Protein AF-A0AAN8IT85-F1 (afdb_monomer_lite)

pLDDT: mean 73.4, std 12.73, range [39.97, 88.44]

Structure (mmCIF, N/CA/C/O backbone):
data_AF-A0AAN8IT85-F1
#
_entry.id   AF-A0AAN8IT85-F1
#
loop_
_atom_site.group_PDB
_atom_site.id
_atom_site.type_symbol
_atom_site.label_atom_id
_atom_site.label_alt_id
_atom_site.label_comp_id
_atom_site.label_asym_id
_atom_site.label_entity_id
_atom_site.label_seq_id
_atom_site.pdbx_PDB_ins_code
_at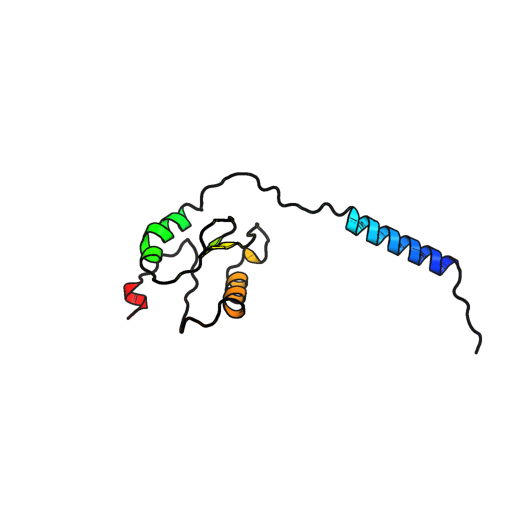om_site.Cartn_x
_atom_site.Cartn_y
_atom_site.Cartn_z
_atom_site.occupancy
_atom_site.B_iso_or_equiv
_atom_site.auth_seq_id
_atom_site.auth_comp_id
_atom_site.auth_asym_id
_atom_site.auth_atom_id
_atom_site.pdbx_PDB_model_num
ATOM 1 N N . TRP A 1 1 ? -30.778 -6.645 59.593 1.00 44.75 1 TRP A N 1
ATOM 2 C CA . TRP A 1 1 ? -30.157 -5.960 58.446 1.00 44.75 1 TRP A CA 1
ATOM 3 C C . TRP A 1 1 ? -29.671 -4.587 58.898 1.00 44.75 1 TRP A C 1
ATOM 5 O O . TRP A 1 1 ? -30.450 -3.645 58.932 1.00 44.75 1 TRP A O 1
ATOM 15 N N . ARG A 1 2 ? -28.426 -4.485 59.390 1.00 42.56 2 ARG A N 1
ATOM 16 C CA . ARG A 1 2 ? -27.849 -3.202 59.832 1.00 42.56 2 ARG A CA 1
ATOM 17 C C . ARG A 1 2 ? -27.244 -2.499 58.617 1.00 42.56 2 ARG A C 1
ATOM 19 O O . ARG A 1 2 ? -26.276 -2.987 58.050 1.00 42.56 2 ARG A O 1
ATOM 26 N N . SER A 1 3 ? -27.834 -1.369 58.239 1.00 52.84 3 SER A N 1
ATOM 27 C CA . SER A 1 3 ? -27.331 -0.464 57.206 1.00 52.84 3 SER A CA 1
ATOM 28 C C . SER A 1 3 ? -26.004 0.150 57.663 1.00 52.84 3 SER A C 1
ATOM 30 O O . SER A 1 3 ? -25.994 1.074 58.478 1.00 52.84 3 SER A O 1
ATOM 32 N N . GLN A 1 4 ? -24.879 -0.368 57.166 1.00 60.47 4 GLN A N 1
ATOM 33 C CA . GLN A 1 4 ? -23.575 0.279 57.309 1.00 60.47 4 GLN A CA 1
ATOM 34 C C . GLN A 1 4 ? -23.572 1.543 56.446 1.00 60.47 4 GLN A C 1
ATOM 36 O O . GLN A 1 4 ? -23.584 1.477 55.221 1.00 60.47 4 GLN A O 1
ATOM 41 N N . LYS A 1 5 ? -23.606 2.711 57.094 1.00 63.94 5 LYS A N 1
ATOM 42 C CA . LYS A 1 5 ? -23.382 3.988 56.414 1.00 63.94 5 LYS A CA 1
ATOM 43 C C . LYS A 1 5 ? -21.908 4.038 55.984 1.00 63.94 5 LYS A C 1
ATOM 45 O O . LYS A 1 5 ? -21.051 3.769 56.830 1.00 63.94 5 LYS A O 1
ATOM 50 N N . PRO A 1 6 ? -21.599 4.355 54.716 1.00 58.31 6 PRO A N 1
ATOM 51 C CA . PRO A 1 6 ? -20.219 4.462 54.266 1.00 58.31 6 PRO A CA 1
ATOM 52 C C . PRO A 1 6 ? -19.514 5.565 55.059 1.00 58.31 6 PRO A C 1
ATOM 54 O O . PRO A 1 6 ? -20.064 6.647 55.277 1.00 58.31 6 PRO A O 1
ATOM 57 N N . SER A 1 7 ? -18.311 5.263 55.543 1.00 65.88 7 SER A N 1
ATOM 58 C CA . SER A 1 7 ? -17.513 6.209 56.310 1.00 65.88 7 SER A CA 1
ATOM 59 C C . SER A 1 7 ? -17.137 7.409 55.426 1.00 65.88 7 SER A C 1
ATOM 61 O O . SER A 1 7 ? -16.788 7.230 54.255 1.00 65.88 7 SER A O 1
ATOM 63 N N . PRO A 1 8 ? -17.165 8.644 55.959 1.00 64.56 8 PRO A N 1
ATOM 64 C CA . PRO A 1 8 ? -16.852 9.855 55.190 1.00 64.56 8 PRO A CA 1
ATOM 65 C C . PRO A 1 8 ? -15.423 9.843 54.619 1.00 64.56 8 PRO A C 1
ATOM 67 O O . PRO A 1 8 ? -15.152 10.455 53.589 1.00 64.56 8 PRO A O 1
ATOM 70 N N . LEU A 1 9 ? -14.527 9.068 55.237 1.00 66.94 9 LEU A N 1
ATOM 71 C CA . LEU A 1 9 ? -13.167 8.819 54.760 1.00 66.94 9 LEU A CA 1
ATOM 72 C C . LEU A 1 9 ? -13.137 8.089 53.410 1.00 66.94 9 LEU A C 1
ATOM 74 O O . LEU A 1 9 ? -12.312 8.418 52.563 1.00 66.94 9 LEU A O 1
ATOM 78 N N . SER A 1 10 ? -14.061 7.153 53.167 1.00 68.06 10 SER A N 1
ATOM 79 C CA . SER A 1 10 ? -14.122 6.426 51.894 1.00 68.06 10 SER A CA 1
ATOM 80 C C . SER A 1 10 ? -14.516 7.339 50.730 1.00 68.06 10 SER A C 1
ATOM 82 O O . SER A 1 10 ? -14.012 7.164 49.623 1.00 68.06 10 SER A O 1
ATOM 84 N N . GLY A 1 11 ? -15.383 8.328 50.973 1.00 71.62 11 GLY A N 1
ATOM 85 C CA . GLY A 1 11 ? -15.764 9.322 49.966 1.00 71.62 11 GLY A CA 1
ATOM 86 C C . GLY A 1 11 ? -14.624 10.287 49.634 1.00 71.62 11 GLY A C 1
ATOM 87 O O . GLY A 1 11 ? -14.396 10.596 48.465 1.00 71.62 11 GLY A O 1
ATOM 88 N N . ALA A 1 12 ? -13.858 10.706 50.646 1.00 76.44 12 ALA A N 1
ATOM 89 C CA . ALA A 1 12 ? -12.713 11.597 50.466 1.00 76.44 12 ALA A CA 1
ATOM 90 C C . ALA A 1 12 ? -11.587 10.950 49.638 1.00 76.44 12 ALA A C 1
ATOM 92 O O . ALA A 1 12 ? -11.032 11.591 48.744 1.00 76.44 12 ALA A O 1
ATOM 93 N N . VAL A 1 13 ? -11.289 9.668 49.881 1.00 80.56 13 VAL A N 1
ATOM 94 C CA . VAL A 1 13 ? -10.288 8.920 49.099 1.00 80.56 13 VAL A CA 1
ATOM 95 C C . VAL A 1 13 ? -10.722 8.797 47.639 1.00 80.56 13 VAL A C 1
ATOM 97 O O . VAL A 1 13 ? -9.923 9.036 46.736 1.00 80.56 13 VAL A O 1
ATOM 100 N N . LEU A 1 14 ? -11.998 8.493 47.393 1.00 79.19 14 LEU A N 1
ATOM 101 C CA . LEU A 1 14 ? -12.526 8.342 46.038 1.00 79.19 14 LEU A CA 1
ATOM 102 C C . LEU A 1 14 ? -12.493 9.672 45.268 1.00 79.19 14 LEU A C 1
ATOM 104 O O . LEU A 1 14 ? -12.100 9.698 44.103 1.00 79.19 14 LEU A O 1
ATOM 108 N N . GLY A 1 15 ? -12.799 10.787 45.942 1.00 81.50 15 GLY A N 1
ATOM 109 C CA . GLY A 1 15 ? -12.661 12.133 45.382 1.00 81.50 15 GLY A CA 1
ATOM 110 C C . GLY A 1 15 ? -11.215 12.492 45.023 1.00 81.50 15 GLY A C 1
ATOM 111 O O . GLY A 1 15 ? -10.963 13.002 43.932 1.00 81.50 15 GLY A O 1
ATOM 112 N N . LEU A 1 16 ? -10.250 12.169 45.890 1.00 83.50 16 LEU A N 1
ATOM 113 C CA . LEU A 1 16 ? -8.825 12.405 45.620 1.00 83.50 16 LEU A CA 1
ATOM 114 C C . LEU A 1 16 ? -8.316 11.590 44.427 1.00 83.50 16 LEU A C 1
ATOM 116 O O . LEU A 1 16 ? -7.602 12.131 43.582 1.00 83.50 16 LEU A O 1
ATOM 120 N N . VAL A 1 17 ? -8.717 10.320 44.314 1.00 84.25 17 VAL A N 1
ATOM 121 C CA . VAL A 1 17 ? -8.366 9.470 43.164 1.00 84.25 17 VAL A CA 1
ATOM 122 C C . VAL A 1 17 ? -8.965 10.028 41.870 1.00 84.25 17 VAL A C 1
ATOM 124 O O . VAL A 1 17 ? -8.288 10.068 40.839 1.00 84.25 17 VAL A O 1
ATOM 127 N N . LEU A 1 18 ? -10.204 10.522 41.912 1.00 84.62 18 LEU A N 1
ATOM 128 C CA . LEU A 1 18 ? -10.867 11.102 40.743 1.00 84.62 18 LEU A CA 1
ATOM 129 C C . LEU A 1 18 ? -10.174 12.393 40.276 1.00 84.62 18 LEU A C 1
ATOM 131 O O . LEU A 1 18 ? -9.916 12.574 39.088 1.00 84.62 18 LEU A O 1
ATOM 135 N N . ILE A 1 19 ? -9.794 13.265 41.212 1.00 86.44 19 ILE A N 1
ATOM 136 C CA . ILE A 1 19 ? -9.043 14.491 40.905 1.00 86.44 19 ILE A CA 1
ATOM 137 C C . ILE A 1 19 ? -7.656 14.145 40.356 1.00 86.44 19 ILE A C 1
ATOM 139 O O . ILE A 1 19 ? -7.201 14.765 39.393 1.00 86.44 19 ILE A O 1
ATOM 143 N N . HIS A 1 20 ? -6.982 13.148 40.931 1.00 81.81 20 HIS A N 1
ATOM 144 C CA . HIS A 1 20 ? -5.651 12.750 40.484 1.00 81.81 20 HIS A CA 1
ATOM 145 C C . HIS A 1 20 ? -5.676 12.135 39.077 1.00 81.81 20 HIS A C 1
ATOM 147 O O . HIS A 1 20 ? -4.798 12.431 38.264 1.00 81.81 20 HIS A O 1
ATOM 153 N N . THR A 1 21 ? -6.681 11.318 38.760 1.00 80.12 21 THR A N 1
ATOM 154 C CA . THR A 1 21 ? -6.854 10.742 37.416 1.00 80.12 21 THR A CA 1
ATOM 155 C C . THR A 1 21 ? -7.196 11.818 36.388 1.00 80.12 21 THR A C 1
ATOM 157 O O . THR A 1 21 ? -6.533 11.891 35.355 1.00 80.12 21 THR A O 1
ATOM 160 N N . LEU A 1 22 ? -8.120 12.734 36.698 1.00 80.62 22 LEU A N 1
ATOM 161 C CA . LEU A 1 22 ? -8.429 13.894 35.849 1.00 80.62 22 LEU A CA 1
ATOM 162 C C . LEU A 1 22 ? -7.204 14.778 35.606 1.00 80.62 22 LEU A C 1
ATOM 164 O O . LEU A 1 22 ? -6.919 15.141 34.465 1.00 80.62 22 LEU A O 1
ATOM 168 N N . ARG A 1 23 ? -6.437 15.086 36.659 1.00 78.19 23 ARG A N 1
ATOM 169 C CA . ARG A 1 23 ? -5.204 15.869 36.536 1.00 78.19 23 ARG A CA 1
ATOM 170 C C . ARG A 1 23 ? -4.160 15.138 35.700 1.00 78.19 23 ARG A C 1
ATOM 172 O O . ARG A 1 23 ? -3.482 15.792 34.918 1.00 78.19 23 ARG A O 1
ATOM 179 N N . SER A 1 24 ? -4.048 13.816 35.819 1.00 72.75 24 SER A N 1
ATOM 180 C CA . SER A 1 24 ? -3.126 13.019 35.003 1.00 72.75 24 SER A CA 1
ATOM 181 C C . SER A 1 24 ? -3.539 12.974 33.533 1.00 72.75 24 SER A C 1
ATOM 183 O O . SER A 1 24 ? -2.664 12.946 32.677 1.00 72.75 24 SER A O 1
ATOM 185 N N . ILE A 1 25 ? -4.839 13.006 33.229 1.00 69.94 25 ILE A N 1
ATOM 186 C CA . ILE A 1 25 ? -5.348 13.080 31.852 1.00 69.94 25 ILE A CA 1
ATOM 18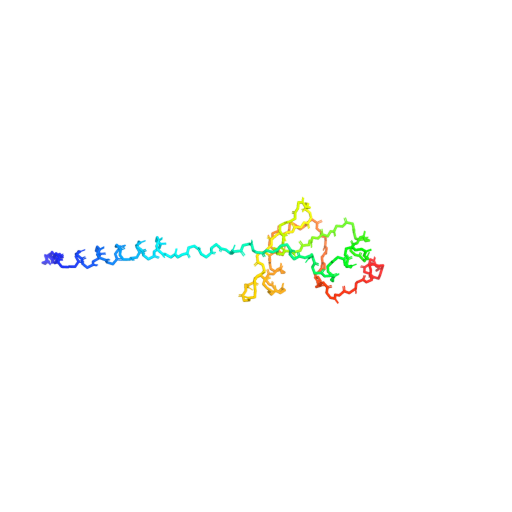7 C C . ILE A 1 25 ? -5.114 14.480 31.269 1.00 69.94 25 ILE A C 1
ATOM 189 O O . ILE A 1 25 ? -4.649 14.593 30.141 1.00 69.94 25 ILE A O 1
ATOM 193 N N . LEU A 1 26 ? -5.377 15.545 32.039 1.00 70.19 26 LEU A N 1
ATOM 194 C CA . LEU A 1 26 ? -5.137 16.926 31.594 1.00 70.19 26 LEU A CA 1
ATOM 195 C C . LEU A 1 26 ? -3.648 17.278 31.481 1.00 70.19 26 LEU A C 1
ATOM 197 O O . LEU A 1 26 ? -3.272 18.086 30.640 1.00 70.19 26 LEU A O 1
ATOM 201 N N . SER A 1 27 ? -2.818 16.718 32.362 1.00 65.06 27 SER A N 1
ATOM 202 C CA . SER A 1 27 ? -1.377 16.998 32.422 1.00 65.06 27 SER A CA 1
ATOM 203 C C . SER A 1 27 ? -0.556 15.993 31.626 1.00 65.06 27 SER A C 1
ATOM 205 O O . SER A 1 27 ? 0.661 16.152 31.548 1.00 65.06 27 SER A O 1
ATOM 207 N N . ALA A 1 28 ? -1.187 14.961 31.051 1.00 55.72 28 ALA A N 1
ATOM 208 C CA . ALA A 1 28 ? -0.534 14.138 30.054 1.00 55.72 28 ALA A CA 1
ATOM 209 C C . ALA A 1 28 ? -0.152 15.082 28.910 1.00 55.72 28 ALA A C 1
ATOM 211 O O . ALA A 1 28 ? -1.047 15.661 28.285 1.00 55.72 28 ALA A O 1
ATOM 212 N N . PRO A 1 29 ? 1.149 15.302 28.650 1.00 52.81 29 PRO A N 1
ATOM 213 C CA . PRO A 1 29 ? 1.538 16.074 27.495 1.00 52.81 29 PRO A CA 1
ATOM 214 C C . PRO A 1 29 ? 0.945 15.330 26.311 1.00 52.81 29 PRO A C 1
ATOM 216 O O . PRO A 1 29 ? 1.274 14.165 26.072 1.00 52.81 29 PRO A O 1
ATOM 219 N N . VAL A 1 30 ? 0.026 15.983 25.600 1.00 55.81 30 VAL A N 1
ATOM 220 C CA . VAL A 1 30 ? -0.332 15.550 24.261 1.00 55.81 30 VAL A CA 1
ATOM 221 C C . VAL A 1 30 ? 1.007 15.501 23.550 1.00 55.81 30 VAL A C 1
ATOM 223 O O . VAL A 1 30 ? 1.617 16.542 23.299 1.00 55.81 30 VAL A O 1
ATOM 226 N N . LEU A 1 31 ? 1.516 14.288 23.332 1.00 50.16 31 LEU A N 1
ATOM 227 C CA . LEU A 1 31 ? 2.651 14.012 22.473 1.00 50.16 31 LEU A CA 1
ATOM 228 C C . LEU A 1 31 ? 2.181 14.382 21.068 1.00 50.16 31 LEU A C 1
ATOM 230 O O . LEU A 1 31 ? 1.867 13.523 20.254 1.00 50.16 31 LEU A O 1
ATOM 234 N N . LEU A 1 32 ? 2.040 15.684 20.823 1.00 50.88 32 LEU A N 1
ATOM 235 C CA . LEU A 1 32 ? 1.920 16.271 19.512 1.00 50.88 32 LEU A CA 1
ATOM 236 C C . LEU A 1 32 ? 3.207 15.837 18.823 1.00 50.88 32 LEU A C 1
ATOM 238 O O . LEU A 1 32 ? 4.285 16.275 19.243 1.00 50.88 32 LEU A O 1
ATOM 242 N N . PRO A 1 33 ? 3.144 14.928 17.835 1.00 45.62 33 PRO A N 1
ATOM 243 C CA . PRO A 1 33 ? 4.332 14.578 17.094 1.00 45.62 33 PRO A CA 1
ATOM 244 C C . PRO A 1 33 ? 4.836 15.880 16.486 1.00 45.62 33 PRO A C 1
ATOM 246 O O . PRO A 1 33 ? 4.151 16.532 15.700 1.00 45.62 33 PRO A O 1
ATOM 249 N N . ARG A 1 34 ? 6.017 16.299 16.936 1.00 39.97 34 ARG A N 1
ATOM 250 C CA . ARG A 1 34 ? 6.733 17.459 16.430 1.00 39.97 34 ARG A CA 1
ATOM 251 C C . ARG A 1 34 ? 6.948 17.214 14.939 1.00 39.97 34 ARG A C 1
ATOM 253 O O . ARG A 1 34 ? 7.842 16.455 14.572 1.00 39.97 34 ARG A O 1
ATOM 260 N N . ILE A 1 35 ? 6.113 17.817 14.090 1.00 45.19 35 ILE A N 1
ATOM 261 C CA . ILE A 1 35 ? 6.263 17.788 12.631 1.00 45.19 35 ILE A CA 1
ATOM 262 C C . ILE A 1 35 ? 7.490 18.644 12.321 1.00 45.19 35 ILE A C 1
ATOM 264 O O . ILE A 1 35 ? 7.407 19.842 12.071 1.00 45.19 35 ILE A O 1
ATOM 268 N N . SER A 1 36 ? 8.655 18.021 12.447 1.00 40.06 36 SER A N 1
ATOM 269 C CA . SER A 1 36 ? 9.933 18.589 12.057 1.00 40.06 36 SER A CA 1
ATOM 270 C C . SER A 1 36 ? 10.287 18.008 10.704 1.00 40.06 36 SER A C 1
ATOM 272 O O . SER A 1 36 ? 10.283 16.792 10.535 1.00 40.06 36 SER A O 1
ATOM 274 N N . SER A 1 37 ? 10.692 18.900 9.809 1.00 41.50 37 SER A N 1
ATOM 275 C CA . SER A 1 37 ? 11.462 18.613 8.607 1.00 41.50 37 SER A CA 1
ATOM 276 C C . SER A 1 37 ? 10.702 17.966 7.453 1.00 41.50 37 SER A C 1
ATOM 278 O O . SER A 1 37 ? 10.342 16.790 7.444 1.00 41.50 37 SER A O 1
ATOM 280 N N . SER A 1 38 ? 10.546 18.775 6.411 1.00 45.62 38 SER A N 1
ATOM 281 C CA . SER A 1 38 ? 10.432 18.378 5.017 1.00 45.62 38 SER A CA 1
ATOM 282 C C . SER A 1 38 ? 11.565 17.424 4.615 1.00 45.62 38 SER A C 1
ATOM 284 O O . SER A 1 38 ? 12.522 17.828 3.962 1.00 45.62 38 SER A O 1
ATOM 286 N N . ASN A 1 39 ? 11.458 16.149 4.975 1.00 48.31 39 ASN A N 1
ATOM 287 C CA . ASN A 1 39 ? 12.279 15.120 4.358 1.00 48.31 39 ASN A CA 1
ATOM 288 C C . ASN A 1 39 ? 11.646 14.747 3.005 1.00 48.31 39 ASN A C 1
ATOM 290 O O . ASN A 1 39 ? 10.412 14.664 2.904 1.00 48.31 39 ASN A O 1
ATOM 294 N N . PRO A 1 40 ? 12.450 14.582 1.940 1.00 52.25 40 PRO A N 1
ATOM 295 C CA . PRO A 1 40 ? 11.943 14.114 0.657 1.00 52.25 40 PRO A CA 1
ATOM 296 C C . PRO A 1 40 ? 11.239 12.759 0.833 1.00 52.25 40 PRO A C 1
ATOM 298 O O . PRO A 1 40 ? 11.525 12.021 1.777 1.00 52.25 40 PRO A O 1
ATOM 301 N N . LEU A 1 41 ? 10.295 12.446 -0.069 1.00 57.66 41 LEU A N 1
ATOM 302 C CA . LEU A 1 41 ? 9.806 11.070 -0.225 1.00 57.66 41 LEU A CA 1
ATOM 303 C C . LEU A 1 41 ? 11.028 10.145 -0.236 1.00 57.66 41 LEU A C 1
ATOM 305 O O . LEU A 1 41 ? 12.038 10.513 -0.844 1.00 57.66 41 LEU A O 1
ATOM 309 N N . SER A 1 42 ? 10.949 8.991 0.433 1.00 64.12 42 SER A N 1
ATOM 310 C CA . SER A 1 42 ? 12.033 8.011 0.366 1.00 64.12 42 SER A CA 1
ATOM 311 C C . SER A 1 42 ? 12.430 7.837 -1.106 1.00 64.12 42 SER A C 1
ATOM 313 O O . SER A 1 42 ? 11.541 7.672 -1.946 1.00 64.12 42 SER A O 1
ATOM 315 N N . PRO A 1 43 ? 13.719 7.939 -1.469 1.00 65.06 43 PR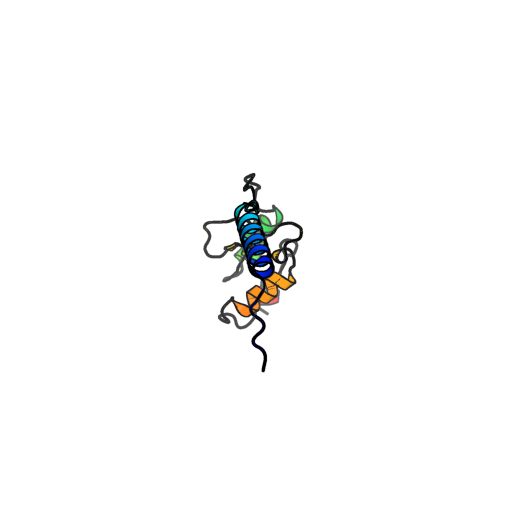O A N 1
ATOM 316 C CA . PRO A 1 43 ? 14.137 7.917 -2.873 1.00 65.06 43 PRO A CA 1
ATOM 317 C C . PRO A 1 43 ? 13.626 6.669 -3.615 1.00 65.06 43 PRO A C 1
ATOM 319 O O . PRO A 1 43 ? 13.376 6.714 -4.818 1.00 65.06 43 PRO A O 1
ATOM 322 N N . THR A 1 44 ? 13.393 5.585 -2.874 1.00 74.44 44 THR A N 1
ATOM 323 C CA . THR A 1 44 ? 12.797 4.321 -3.316 1.00 74.44 44 THR A CA 1
ATOM 324 C C . THR A 1 44 ? 11.343 4.454 -3.778 1.00 74.44 44 THR A C 1
ATOM 326 O O . THR A 1 44 ? 10.995 3.963 -4.854 1.00 74.44 44 THR A O 1
ATOM 329 N N . THR A 1 45 ? 10.489 5.170 -3.039 1.00 75.69 45 THR A N 1
ATOM 330 C CA . THR A 1 45 ? 9.070 5.328 -3.404 1.00 75.69 45 THR A CA 1
ATOM 331 C C . THR A 1 45 ? 8.909 6.182 -4.656 1.00 75.69 45 THR A C 1
ATOM 333 O O . THR A 1 45 ? 8.142 5.828 -5.550 1.00 75.69 45 THR A O 1
ATOM 336 N N . ALA A 1 46 ? 9.698 7.253 -4.778 1.00 78.56 46 ALA A N 1
ATOM 337 C CA . ALA A 1 46 ? 9.710 8.100 -5.970 1.00 78.56 46 ALA A CA 1
ATOM 338 C C . ALA A 1 46 ? 10.184 7.344 -7.228 1.00 78.56 46 ALA A C 1
ATOM 340 O O . ALA A 1 46 ? 9.757 7.652 -8.342 1.00 78.56 46 ALA A O 1
ATOM 341 N N . LEU A 1 47 ? 11.065 6.351 -7.069 1.00 82.38 47 LEU A N 1
ATOM 342 C CA . LEU A 1 47 ? 11.519 5.501 -8.169 1.00 82.38 47 LEU A CA 1
ATOM 343 C C . LEU A 1 47 ? 10.437 4.500 -8.593 1.00 82.38 47 LEU A C 1
ATOM 345 O O . LEU A 1 47 ? 10.225 4.308 -9.792 1.00 82.38 47 LEU A O 1
ATOM 349 N N . CYS A 1 48 ? 9.703 3.921 -7.639 1.00 85.00 48 CYS A N 1
ATOM 350 C CA . CYS A 1 48 ? 8.552 3.061 -7.933 1.00 85.00 48 CYS A CA 1
ATOM 351 C C . CYS A 1 48 ? 7.471 3.823 -8.716 1.00 85.00 48 CYS A C 1
ATOM 353 O O . CYS A 1 48 ? 7.039 3.352 -9.769 1.00 85.00 48 CYS A O 1
ATOM 355 N N . GLU A 1 49 ? 7.116 5.035 -8.268 1.00 82.75 49 GLU A N 1
ATOM 356 C CA . GLU A 1 49 ? 6.167 5.929 -8.955 1.00 82.75 49 GLU A CA 1
ATOM 357 C C . GLU A 1 49 ? 6.585 6.237 -10.400 1.00 82.75 49 GLU A C 1
ATOM 359 O O . GLU A 1 49 ? 5.743 6.273 -11.294 1.00 82.75 49 GLU A O 1
ATOM 364 N N . LYS A 1 50 ? 7.885 6.420 -10.662 1.00 84.19 50 LYS A N 1
ATOM 365 C CA . LYS A 1 50 ? 8.399 6.695 -12.015 1.00 84.19 50 LYS A CA 1
ATOM 366 C C . LYS A 1 50 ? 8.459 5.468 -12.926 1.00 84.19 50 LYS A C 1
ATOM 368 O O . LYS A 1 50 ? 8.567 5.644 -14.139 1.00 84.19 50 LYS A O 1
ATOM 373 N N . THR A 1 51 ? 8.437 4.259 -12.370 1.00 86.88 51 THR A N 1
ATOM 374 C CA . THR A 1 51 ? 8.698 3.019 -13.112 1.00 86.88 51 THR A CA 1
ATOM 375 C C . THR A 1 51 ? 7.435 2.175 -13.262 1.00 86.88 51 THR A C 1
ATOM 377 O O . THR A 1 51 ? 6.567 2.501 -14.072 1.00 86.88 51 THR A O 1
ATOM 380 N N . TRP A 1 52 ? 7.340 1.074 -12.522 1.00 86.38 52 TRP A N 1
ATOM 381 C CA . TRP A 1 52 ? 6.301 0.064 -12.680 1.00 86.38 52 TRP A CA 1
ATOM 382 C C . TRP A 1 52 ? 4.947 0.539 -12.139 1.00 86.38 52 TRP A C 1
ATOM 384 O O . TRP A 1 52 ? 3.917 0.230 -12.731 1.00 86.38 52 TRP A O 1
ATOM 394 N N . LEU A 1 53 ? 4.929 1.373 -11.092 1.00 85.06 53 LEU A N 1
ATOM 395 C CA . LEU A 1 53 ? 3.684 1.843 -10.474 1.00 85.06 53 LEU A CA 1
ATOM 396 C C . LEU A 1 53 ? 2.864 2.732 -11.425 1.00 85.06 53 LEU A C 1
ATOM 398 O O . LEU A 1 53 ? 1.639 2.670 -11.417 1.00 85.06 53 LEU A O 1
ATOM 402 N N . ARG A 1 54 ? 3.527 3.506 -12.301 1.00 85.62 54 ARG A N 1
ATOM 403 C CA . ARG A 1 54 ? 2.862 4.317 -13.340 1.00 85.62 54 ARG A CA 1
ATOM 404 C C . ARG A 1 54 ? 2.144 3.471 -14.391 1.00 85.62 54 ARG A C 1
ATOM 406 O O . ARG A 1 54 ? 1.231 3.970 -15.042 1.00 85.62 54 ARG A O 1
ATOM 413 N N . ARG A 1 55 ? 2.572 2.221 -14.590 1.00 85.25 55 ARG A N 1
ATOM 414 C CA . ARG A 1 55 ? 1.947 1.300 -15.550 1.00 85.25 55 ARG A CA 1
ATOM 415 C C . ARG A 1 55 ? 0.650 0.695 -15.008 1.00 85.25 55 ARG A C 1
ATOM 417 O O . ARG A 1 55 ? -0.141 0.185 -15.790 1.00 85.25 55 ARG A O 1
ATOM 424 N N . LEU A 1 56 ? 0.418 0.767 -13.696 1.00 82.88 56 LEU A N 1
ATOM 425 C CA . LEU A 1 56 ? -0.800 0.269 -13.066 1.00 82.88 56 LEU A CA 1
ATOM 426 C C . LEU A 1 56 ? -1.929 1.296 -13.167 1.00 82.88 56 LEU A C 1
ATOM 428 O O . LEU A 1 56 ? -1.744 2.479 -12.883 1.00 82.88 56 LEU A O 1
ATOM 432 N N . HIS A 1 57 ? -3.122 0.819 -13.523 1.00 78.06 57 HIS A N 1
ATOM 433 C CA . HIS A 1 57 ? -4.309 1.663 -13.670 1.00 78.06 57 HIS A CA 1
ATOM 434 C C . HIS A 1 57 ? -4.819 2.203 -12.324 1.00 78.06 57 HIS A C 1
ATOM 436 O O . HIS A 1 57 ? -5.275 3.340 -12.229 1.00 78.06 57 HIS A O 1
ATOM 442 N N . SER A 1 58 ? -4.697 1.402 -11.266 1.00 81.38 58 SER A N 1
ATOM 443 C CA . SER A 1 58 ? -5.131 1.741 -9.914 1.00 81.38 58 SER A CA 1
ATOM 444 C C . SER A 1 58 ? -4.090 1.286 -8.902 1.00 81.38 58 SER A C 1
ATOM 446 O O . SER A 1 58 ? -3.690 0.123 -8.896 1.00 81.38 58 SER A O 1
ATOM 448 N N . HIS A 1 59 ? -3.664 2.192 -8.029 1.00 84.81 59 HIS A N 1
ATOM 449 C CA . HIS A 1 59 ? -2.757 1.886 -6.931 1.00 84.81 59 HIS A CA 1
ATOM 450 C C . HIS A 1 59 ? -3.059 2.785 -5.736 1.00 84.81 59 HIS A C 1
ATOM 452 O O . HIS A 1 59 ? -3.617 3.874 -5.879 1.00 84.81 59 HIS A O 1
ATOM 458 N N . ILE A 1 60 ? -2.671 2.317 -4.554 1.00 84.81 60 ILE A N 1
ATOM 459 C CA . ILE A 1 60 ? -2.871 3.026 -3.295 1.00 84.81 60 ILE A CA 1
ATOM 460 C C . ILE A 1 60 ? -1.546 3.040 -2.559 1.00 84.81 60 ILE A C 1
ATOM 462 O O . ILE A 1 60 ? -0.950 1.991 -2.316 1.00 84.81 60 ILE A O 1
ATOM 466 N N . LEU A 1 61 ? -1.076 4.237 -2.217 1.00 85.50 61 LEU A N 1
ATOM 467 C CA . LEU A 1 61 ? 0.230 4.412 -1.601 1.00 85.50 61 LEU A CA 1
ATOM 468 C C . LEU A 1 61 ? 0.077 4.722 -0.114 1.00 85.50 61 LEU A C 1
ATOM 470 O O . LEU A 1 61 ? -0.473 5.752 0.270 1.00 85.50 61 LEU A O 1
ATOM 474 N N . PHE A 1 62 ? 0.602 3.841 0.733 1.00 83.44 62 PHE A N 1
ATOM 475 C CA . PHE A 1 62 ? 0.656 4.063 2.175 1.00 83.44 62 PHE A CA 1
ATOM 476 C C . PHE A 1 62 ? 1.877 4.904 2.535 1.00 83.44 62 PHE A C 1
ATOM 478 O O . PHE A 1 62 ? 3.013 4.441 2.420 1.00 83.44 62 PHE A O 1
ATOM 485 N N . THR A 1 63 ? 1.653 6.128 3.005 1.00 79.81 63 THR A N 1
ATOM 486 C CA . THR A 1 63 ? 2.733 7.067 3.326 1.00 79.81 63 THR A CA 1
ATOM 487 C C . THR A 1 63 ? 2.543 7.718 4.689 1.00 79.81 63 THR A C 1
ATOM 489 O O . THR A 1 63 ? 1.432 8.018 5.110 1.00 79.81 63 THR A O 1
ATOM 492 N N . SER A 1 64 ? 3.657 7.980 5.371 1.00 74.75 64 SER A N 1
ATOM 493 C CA . SER A 1 64 ? 3.695 8.776 6.608 1.00 74.75 64 SER A CA 1
ATOM 494 C C . SER A 1 64 ? 3.663 10.277 6.353 1.00 74.75 64 SER A C 1
ATOM 496 O O . SER A 1 64 ? 3.701 11.075 7.284 1.00 74.75 64 SER A O 1
ATOM 498 N N . ARG A 1 65 ? 3.627 10.691 5.083 1.00 71.50 65 ARG A N 1
ATOM 499 C CA . ARG A 1 65 ? 3.613 12.095 4.690 1.00 71.50 65 ARG A CA 1
ATOM 500 C C . ARG A 1 65 ? 2.248 12.469 4.152 1.00 71.50 65 ARG A C 1
ATOM 502 O O . ARG A 1 65 ? 1.749 11.848 3.219 1.00 71.50 65 ARG A O 1
ATOM 509 N N . LYS A 1 66 ? 1.664 13.526 4.711 1.00 67.31 66 LYS A N 1
ATOM 510 C CA . LYS A 1 66 ? 0.419 14.084 4.196 1.00 67.31 66 LYS A CA 1
ATOM 511 C C . LYS A 1 66 ? 0.724 14.712 2.837 1.00 67.31 66 LYS A C 1
ATOM 513 O O . LYS A 1 66 ? 1.454 15.698 2.769 1.00 67.31 66 LYS A O 1
ATOM 518 N N . ASN A 1 67 ? 0.224 14.096 1.773 1.00 65.12 67 ASN A N 1
ATOM 519 C CA . ASN A 1 67 ? 0.292 14.622 0.416 1.00 65.12 67 ASN A CA 1
ATOM 520 C C . ASN A 1 67 ? -1.130 14.953 -0.055 1.00 65.12 67 ASN A C 1
ATOM 522 O O . ASN A 1 67 ? -2.079 14.307 0.381 1.00 65.12 67 ASN A O 1
ATOM 526 N N . GLY A 1 68 ? -1.277 15.955 -0.921 1.00 62.69 68 GLY A N 1
ATOM 527 C CA . GLY A 1 68 ? -2.572 16.349 -1.489 1.00 62.69 68 GLY A CA 1
ATOM 528 C C . GLY A 1 68 ? -3.111 15.381 -2.549 1.00 62.69 68 GLY A C 1
ATOM 529 O O . GLY A 1 68 ? -4.209 15.587 -3.052 1.00 62.69 68 GLY A O 1
ATOM 530 N N . ASN A 1 69 ? -2.355 14.336 -2.896 1.00 68.69 69 ASN A N 1
ATOM 531 C CA . ASN A 1 69 ? -2.766 13.336 -3.876 1.00 68.69 69 ASN A CA 1
ATOM 532 C C . ASN A 1 69 ? -3.848 12.415 -3.299 1.00 68.69 69 ASN A C 1
ATOM 534 O O . ASN A 1 69 ? -3.658 11.807 -2.246 1.00 68.69 69 ASN A O 1
ATOM 538 N N . SER A 1 70 ? -4.944 12.248 -4.039 1.00 63.97 70 SER A N 1
ATOM 539 C CA . SER A 1 70 ? -6.101 11.422 -3.658 1.00 63.97 70 SER A CA 1
ATOM 540 C C . SER A 1 70 ? -5.778 9.940 -3.449 1.00 63.97 70 SER A C 1
ATOM 542 O O . SER A 1 70 ? -6.473 9.262 -2.702 1.00 63.97 70 SER A O 1
ATOM 544 N N . ASN A 1 71 ? -4.717 9.434 -4.081 1.00 73.06 71 ASN A N 1
ATOM 545 C CA . ASN A 1 71 ? -4.378 8.006 -4.081 1.00 73.06 71 ASN A CA 1
ATOM 546 C C . ASN A 1 71 ? -3.432 7.618 -2.930 1.00 73.06 71 ASN A C 1
ATOM 548 O O . ASN A 1 71 ? -2.897 6.509 -2.895 1.00 73.06 71 ASN A O 1
ATOM 552 N N . HIS A 1 72 ? -3.154 8.553 -2.017 1.00 78.62 72 HIS A N 1
ATOM 553 C CA . HIS A 1 72 ? -2.212 8.363 -0.923 1.00 78.62 72 HIS A CA 1
ATOM 554 C C . HIS A 1 72 ? -2.987 8.234 0.388 1.00 78.62 72 HIS A C 1
ATOM 556 O O . HIS A 1 72 ? -3.680 9.160 0.808 1.00 78.62 72 HIS A O 1
ATOM 562 N N . ILE A 1 73 ? -2.831 7.100 1.068 1.00 79.56 73 ILE A N 1
ATOM 563 C CA . ILE A 1 73 ? -3.365 6.912 2.414 1.00 79.56 73 ILE A CA 1
ATOM 564 C C . ILE A 1 73 ? -2.291 7.332 3.406 1.00 79.56 73 ILE A C 1
ATOM 566 O O . ILE A 1 73 ? -1.203 6.752 3.477 1.00 79.56 73 ILE A O 1
ATOM 570 N N . PHE A 1 74 ? -2.619 8.362 4.179 1.00 78.06 74 PHE A N 1
ATOM 571 C CA . PHE A 1 74 ? -1.765 8.853 5.242 1.00 78.06 74 PHE A CA 1
ATOM 572 C C . PHE A 1 74 ? -1.870 7.950 6.473 1.00 78.06 74 PHE A C 1
ATOM 574 O O . PHE A 1 74 ? -2.934 7.853 7.084 1.00 78.06 74 PHE A O 1
ATOM 581 N N . LEU A 1 75 ? -0.758 7.330 6.859 1.00 77.12 75 LEU A N 1
ATOM 582 C CA . LEU A 1 75 ? -0.650 6.532 8.078 1.00 77.12 75 LEU A CA 1
ATOM 583 C C . LEU A 1 75 ? 0.548 7.021 8.892 1.00 77.12 75 LEU A C 1
ATOM 585 O O . LEU A 1 75 ? 1.655 7.008 8.357 1.00 77.12 75 LEU A O 1
ATOM 589 N N . PRO A 1 76 ? 0.385 7.398 10.173 1.00 67.44 76 PRO A N 1
ATOM 590 C CA . PRO A 1 76 ? 1.502 7.816 11.015 1.00 67.44 76 PRO A CA 1
ATOM 591 C C . PRO A 1 76 ? 2.456 6.633 11.263 1.00 67.44 76 PRO A C 1
ATOM 593 O O . PRO A 1 76 ? 2.274 5.807 12.164 1.00 67.44 76 PRO A O 1
ATOM 596 N N . HIS A 1 77 ? 3.482 6.545 10.420 1.00 69.69 77 HIS A N 1
ATOM 597 C CA . HIS A 1 77 ? 4.551 5.553 10.477 1.00 69.69 77 HIS A CA 1
ATOM 598 C C . HIS A 1 77 ? 5.694 6.179 11.274 1.00 69.69 77 HIS A C 1
ATOM 600 O O . HIS A 1 77 ? 6.452 7.001 10.757 1.00 69.69 77 HIS A O 1
ATOM 606 N N . SER A 1 78 ? 5.752 5.864 12.565 1.00 67.56 78 SER A N 1
ATOM 607 C CA . SER A 1 78 ? 6.895 6.143 13.434 1.00 67.56 78 SER A CA 1
ATOM 608 C C . SER A 1 78 ? 7.589 4.825 13.806 1.00 67.56 78 SER A C 1
ATOM 610 O O . SER A 1 78 ? 6.930 3.780 13.833 1.00 67.56 78 SER A O 1
ATOM 612 N N . PRO A 1 79 ? 8.904 4.827 14.091 1.00 61.97 79 PRO A N 1
ATOM 613 C CA . PRO A 1 79 ? 9.594 3.644 14.603 1.00 61.97 79 PRO A CA 1
ATOM 614 C C . PRO A 1 79 ? 8.902 3.150 15.883 1.00 61.97 79 PRO A C 1
ATOM 616 O O . PRO A 1 79 ? 8.722 3.924 16.820 1.00 61.97 79 PRO A O 1
ATOM 619 N N . GLY A 1 80 ? 8.459 1.889 15.899 1.00 66.44 80 GLY A N 1
ATOM 620 C CA . GLY A 1 80 ? 7.663 1.311 16.994 1.00 66.44 80 GLY A CA 1
ATOM 621 C C . GLY A 1 80 ? 6.140 1.468 16.857 1.00 66.44 80 GLY A C 1
ATOM 622 O O . GLY A 1 80 ? 5.396 0.907 17.657 1.00 66.44 80 GLY A O 1
ATOM 623 N N . SER A 1 81 ? 5.648 2.174 15.834 1.00 74.38 81 SER A N 1
ATOM 624 C CA . SER A 1 81 ? 4.216 2.230 15.508 1.00 74.38 81 SER A CA 1
ATOM 625 C C . SER A 1 81 ? 3.729 0.885 14.975 1.00 74.38 81 SER A C 1
ATOM 627 O O . SER A 1 81 ? 4.426 0.239 14.194 1.00 74.38 81 SER A O 1
ATOM 629 N N . LEU A 1 82 ? 2.493 0.492 15.292 1.00 74.00 82 LEU A N 1
ATOM 630 C CA . LEU A 1 82 ? 1.851 -0.676 14.672 1.00 74.00 82 LEU A CA 1
ATOM 631 C C . LEU A 1 82 ? 1.763 -0.532 13.150 1.00 74.00 82 LEU A C 1
ATOM 633 O O . LEU A 1 82 ? 1.881 -1.520 12.428 1.00 74.00 82 LEU A O 1
ATOM 637 N N . TRP A 1 83 ? 1.644 0.703 12.659 1.00 78.25 83 TRP A N 1
ATOM 638 C CA . TRP A 1 83 ? 1.639 1.024 11.234 1.00 78.25 83 TRP A CA 1
ATOM 639 C C . TRP A 1 83 ? 2.999 0.830 10.572 1.00 78.25 83 TRP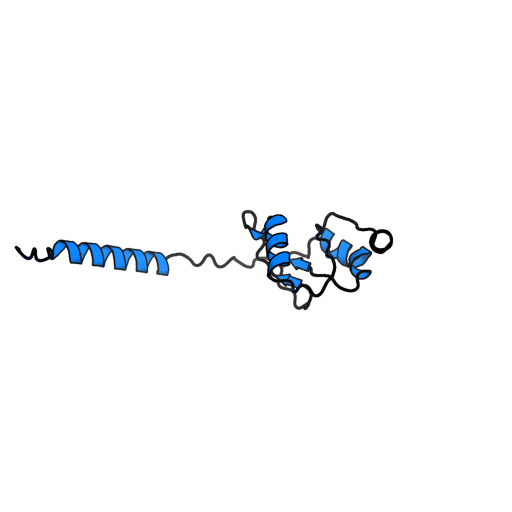 A C 1
ATOM 641 O O . TRP A 1 83 ? 3.070 0.863 9.345 1.00 78.25 83 TRP A O 1
ATOM 651 N N . SER A 1 84 ? 4.060 0.611 11.363 1.00 73.44 84 SER A N 1
ATOM 652 C CA . SER A 1 84 ? 5.380 0.289 10.836 1.00 73.44 84 SER A CA 1
ATOM 653 C C . SER A 1 84 ? 5.396 -1.046 10.090 1.00 73.44 84 SER A C 1
ATOM 655 O O . SER A 1 84 ? 6.027 -1.170 9.038 1.00 73.44 84 SER A O 1
ATOM 657 N N . SER A 1 85 ? 4.620 -2.001 10.608 1.00 81.06 85 SER A N 1
ATOM 658 C CA . SER A 1 85 ? 4.513 -3.361 10.102 1.00 81.06 85 SER A CA 1
ATOM 659 C C . SER A 1 85 ? 3.706 -3.435 8.810 1.00 81.06 85 SER A C 1
ATOM 661 O O . SER A 1 85 ? 2.642 -2.825 8.668 1.00 81.06 85 SER A O 1
ATOM 663 N N . PHE A 1 86 ? 4.201 -4.254 7.885 1.00 82.38 86 PHE A N 1
ATOM 664 C CA . PHE A 1 86 ? 3.498 -4.616 6.661 1.00 82.38 86 PHE A CA 1
ATOM 665 C C . PHE A 1 86 ? 2.136 -5.267 6.962 1.00 82.38 86 PHE A C 1
ATOM 667 O O . PHE A 1 86 ? 1.132 -4.898 6.357 1.00 82.38 86 PHE A O 1
ATOM 674 N N . SER A 1 87 ? 2.069 -6.148 7.966 1.00 84.88 87 SER A N 1
ATOM 675 C CA . SER A 1 87 ? 0.850 -6.887 8.321 1.00 84.88 87 SER A CA 1
ATOM 676 C C . SER A 1 87 ? -0.292 -5.977 8.777 1.00 84.88 87 SER A C 1
ATOM 678 O O . SER A 1 87 ? -1.442 -6.195 8.409 1.00 84.88 87 SER A O 1
ATOM 680 N N . SER A 1 88 ? 0.008 -4.920 9.536 1.00 85.06 88 SER A N 1
ATOM 681 C CA . SER A 1 88 ? -1.015 -3.970 9.999 1.00 85.06 88 SER A CA 1
ATOM 682 C C . SER A 1 88 ? -1.632 -3.196 8.839 1.00 85.06 88 SER A C 1
ATOM 684 O O . SER A 1 88 ? -2.838 -2.959 8.812 1.00 85.06 88 SER A O 1
ATOM 686 N N . LYS A 1 89 ? -0.806 -2.823 7.854 1.00 85.56 89 LYS A N 1
ATOM 687 C CA . LYS A 1 89 ? -1.280 -2.168 6.634 1.00 85.56 89 LYS A CA 1
ATOM 688 C C . LYS A 1 89 ? -2.111 -3.134 5.780 1.00 85.56 89 LYS A C 1
ATOM 690 O O . LYS A 1 89 ? -3.116 -2.709 5.226 1.00 85.56 89 LYS A O 1
ATOM 695 N N . ALA A 1 90 ? -1.740 -4.416 5.726 1.00 84.69 90 ALA A N 1
ATOM 696 C CA . ALA A 1 90 ? -2.502 -5.444 5.016 1.00 84.69 90 ALA A CA 1
ATOM 697 C C . ALA A 1 90 ? -3.889 -5.675 5.635 1.00 84.69 90 ALA A C 1
ATOM 699 O O . ALA A 1 90 ? -4.882 -5.697 4.917 1.00 84.69 90 ALA A O 1
ATOM 700 N N . LEU A 1 91 ? -3.983 -5.756 6.966 1.00 86.94 91 LEU A N 1
ATOM 701 C CA . LEU A 1 91 ? -5.273 -5.868 7.661 1.00 86.94 91 LEU A CA 1
ATOM 702 C C . LEU A 1 91 ? -6.147 -4.623 7.483 1.00 86.94 91 LEU A C 1
ATOM 704 O O . LEU A 1 91 ? -7.370 -4.719 7.416 1.00 86.94 91 LEU A O 1
ATOM 708 N N . PHE A 1 92 ? -5.530 -3.442 7.431 1.00 85.31 92 PHE A N 1
ATOM 709 C CA . PHE A 1 92 ? -6.253 -2.212 7.130 1.00 85.31 92 PHE A CA 1
ATOM 710 C C . PHE A 1 92 ? -6.783 -2.215 5.694 1.00 85.31 92 PHE A C 1
ATOM 712 O O . PHE A 1 92 ? -7.946 -1.884 5.479 1.00 85.31 92 PHE A O 1
ATOM 719 N N . ALA A 1 93 ? -5.950 -2.616 4.733 1.00 84.44 93 ALA A N 1
ATOM 720 C CA . ALA A 1 93 ? -6.348 -2.769 3.342 1.00 84.44 93 ALA A CA 1
ATOM 721 C C . ALA A 1 93 ? -7.548 -3.718 3.214 1.00 84.44 93 ALA A C 1
ATOM 723 O O . ALA A 1 93 ? -8.561 -3.325 2.653 1.00 84.44 93 ALA A O 1
ATOM 724 N N . ASP A 1 94 ? -7.475 -4.897 3.825 1.00 83.62 94 ASP A N 1
ATOM 725 C CA . ASP A 1 94 ? -8.535 -5.911 3.790 1.00 83.62 94 ASP A CA 1
ATOM 726 C C . ASP A 1 94 ? -9.886 -5.410 4.338 1.00 83.62 94 ASP A C 1
ATOM 728 O O . ASP A 1 94 ? -10.942 -5.707 3.788 1.00 83.62 94 ASP A O 1
ATOM 732 N N . ARG A 1 95 ? -9.870 -4.599 5.404 1.00 84.06 95 ARG A N 1
ATOM 733 C CA . ARG A 1 95 ? -11.103 -4.125 6.058 1.00 84.06 95 ARG A CA 1
ATOM 734 C C . ARG A 1 95 ? -11.708 -2.868 5.449 1.00 84.06 95 ARG A C 1
ATOM 736 O O . ARG A 1 95 ? -12.917 -2.671 5.557 1.00 84.06 95 ARG A O 1
ATOM 743 N N . TYR A 1 96 ? -10.873 -1.970 4.934 1.00 78.81 96 TYR A N 1
ATOM 744 C CA . TYR A 1 96 ? -11.286 -0.604 4.595 1.00 78.81 96 TYR A CA 1
ATOM 745 C C . TYR A 1 96 ? -11.122 -0.258 3.128 1.00 78.81 96 TYR A C 1
ATOM 747 O O . TYR A 1 96 ? -11.739 0.714 2.686 1.00 78.81 96 TYR A O 1
ATOM 755 N N . LEU A 1 97 ? -10.312 -1.002 2.372 1.00 75.94 97 LEU A N 1
ATOM 756 C CA . LEU A 1 97 ? -10.346 -0.859 0.929 1.00 75.94 97 LEU A CA 1
ATOM 757 C C . LEU A 1 97 ? -11.574 -1.613 0.436 1.00 75.94 97 LEU A C 1
ATOM 759 O O . LEU A 1 97 ? -11.638 -2.830 0.594 1.00 75.94 97 LEU A O 1
ATOM 763 N N . PRO A 1 98 ? -12.572 -0.912 -0.121 1.00 62.72 98 PRO A N 1
ATOM 764 C CA . PRO A 1 98 ? -13.709 -1.581 -0.729 1.00 62.72 98 PRO A CA 1
ATOM 765 C C . PRO A 1 98 ? -13.217 -2.644 -1.714 1.00 62.72 98 PRO A C 1
ATOM 767 O O . PRO A 1 98 ? -12.259 -2.407 -2.454 1.00 62.72 98 PRO A O 1
ATOM 770 N N . HIS A 1 99 ? -13.893 -3.796 -1.730 1.00 67.50 99 HIS A N 1
ATOM 771 C CA . HIS A 1 99 ? -13.656 -4.919 -2.645 1.00 67.50 99 HIS A CA 1
ATOM 772 C C . HIS A 1 99 ? -13.994 -4.565 -4.112 1.00 67.50 99 HIS A C 1
ATOM 774 O O . HIS A 1 99 ? -14.609 -5.347 -4.830 1.00 67.50 99 HIS A O 1
ATOM 780 N N . TYR A 1 100 ? -13.623 -3.367 -4.570 1.00 66.50 100 TYR A N 1
ATOM 781 C CA . TYR A 1 100 ? -13.743 -2.931 -5.958 1.00 66.50 100 TYR A CA 1
ATOM 782 C C . TYR A 1 100 ? -12.817 -3.719 -6.890 1.00 66.50 100 TYR A C 1
ATOM 784 O O . TYR A 1 100 ? -13.028 -3.712 -8.099 1.00 66.50 100 TYR A O 1
ATOM 792 N N . PHE A 1 101 ? -11.803 -4.394 -6.344 1.00 73.31 101 PHE A N 1
ATOM 793 C CA . PHE A 1 101 ? -10.832 -5.171 -7.105 1.00 73.31 101 PHE A CA 1
ATOM 794 C C . PHE A 1 101 ? -11.041 -6.669 -6.875 1.00 73.31 101 PHE A C 1
ATOM 796 O O . PHE A 1 101 ? -11.187 -7.109 -5.736 1.00 73.31 101 PHE A O 1
ATOM 803 N N . SER A 1 102 ? -11.016 -7.457 -7.956 1.00 80.00 102 SER A N 1
ATOM 804 C CA . SER A 1 102 ? -11.109 -8.925 -7.896 1.00 80.00 102 SER A CA 1
ATOM 805 C C . SER A 1 102 ? -9.881 -9.570 -7.250 1.00 80.00 102 SER A C 1
ATOM 807 O O . SER A 1 102 ? -9.974 -10.654 -6.685 1.00 80.00 102 SER A O 1
ATOM 809 N N . TRP A 1 103 ? -8.734 -8.901 -7.334 1.00 81.12 103 TRP A N 1
ATOM 810 C CA . TRP A 1 103 ? -7.483 -9.297 -6.706 1.00 81.12 103 TRP A CA 1
ATOM 811 C C . TRP A 1 103 ? -6.665 -8.041 -6.395 1.00 81.12 103 TRP A C 1
ATOM 813 O O . TRP A 1 103 ? -6.840 -6.997 -7.024 1.00 81.12 103 TRP A O 1
ATOM 823 N N . TYR A 1 104 ? -5.779 -8.126 -5.409 1.00 84.25 104 TYR A N 1
ATOM 824 C CA . TYR A 1 104 ? -4.844 -7.057 -5.085 1.00 84.25 104 TYR A CA 1
ATOM 825 C C . TYR A 1 104 ? -3.497 -7.655 -4.698 1.00 84.25 104 TYR A C 1
ATOM 827 O O . TYR A 1 104 ? -3.417 -8.775 -4.194 1.00 84.25 104 TYR A O 1
ATOM 835 N N . ILE A 1 105 ? -2.433 -6.890 -4.921 1.00 86.56 105 ILE A N 1
ATOM 836 C CA . ILE A 1 105 ? -1.086 -7.240 -4.480 1.00 86.56 105 ILE A CA 1
ATOM 837 C C . ILE A 1 105 ? -0.564 -6.096 -3.641 1.00 86.56 105 ILE A C 1
ATOM 839 O O . ILE A 1 105 ? -0.697 -4.923 -3.989 1.00 86.56 105 ILE A O 1
ATOM 843 N N . MET A 1 106 ? 0.031 -6.459 -2.516 1.00 87.25 106 MET A N 1
ATOM 844 C CA . MET A 1 106 ? 0.625 -5.514 -1.601 1.00 87.25 106 MET A CA 1
ATOM 845 C C . MET A 1 106 ? 2.136 -5.680 -1.638 1.00 87.25 106 MET A C 1
ATOM 847 O O . MET A 1 106 ? 2.650 -6.780 -1.447 1.00 87.25 106 MET A O 1
ATOM 851 N N . THR A 1 107 ? 2.844 -4.588 -1.900 1.00 88.44 107 THR A N 1
ATOM 852 C CA . THR A 1 107 ? 4.296 -4.601 -2.048 1.00 88.44 107 THR A CA 1
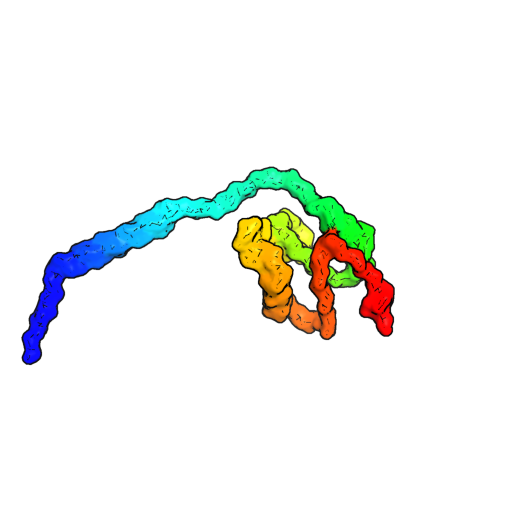ATOM 853 C C . THR A 1 107 ? 4.954 -3.513 -1.213 1.00 88.44 107 THR A C 1
ATOM 855 O O . THR A 1 107 ? 4.317 -2.553 -0.770 1.00 88.44 107 THR A O 1
ATOM 858 N N . SER A 1 108 ? 6.246 -3.701 -0.962 1.00 84.94 108 SER A N 1
ATOM 859 C CA . SER A 1 108 ? 7.099 -2.722 -0.294 1.00 84.94 108 SER A CA 1
ATOM 860 C C . SER A 1 108 ? 7.829 -1.868 -1.330 1.00 84.94 108 SER A C 1
ATOM 862 O O . SER A 1 108 ? 8.004 -2.261 -2.484 1.00 84.94 108 SER A O 1
ATOM 864 N N . ASP A 1 109 ? 8.309 -0.703 -0.914 1.00 82.62 109 ASP A N 1
ATOM 865 C CA . ASP A 1 109 ? 9.003 0.272 -1.762 1.00 82.62 109 ASP A CA 1
ATOM 866 C C . ASP A 1 109 ? 10.381 -0.189 -2.270 1.00 82.62 109 ASP A C 1
ATOM 868 O O . ASP A 1 109 ? 10.976 0.465 -3.123 1.00 82.62 109 ASP A O 1
ATOM 872 N N . ASN A 1 110 ? 10.889 -1.314 -1.766 1.00 83.69 110 ASN A N 1
ATOM 873 C CA . ASN A 1 110 ? 12.131 -1.953 -2.198 1.00 83.69 110 ASN A CA 1
ATOM 874 C C . ASN A 1 110 ? 11.930 -3.055 -3.252 1.00 83.69 110 ASN A C 1
ATOM 876 O O . ASN A 1 110 ? 12.892 -3.734 -3.608 1.00 83.69 110 ASN A O 1
ATOM 880 N N . THR A 1 111 ? 10.704 -3.261 -3.733 1.00 84.88 111 THR A N 1
ATOM 881 C CA . THR A 1 111 ? 10.392 -4.311 -4.709 1.00 84.88 111 THR A CA 1
ATOM 882 C C . THR A 1 111 ? 10.125 -3.735 -6.095 1.00 84.88 111 THR A C 1
ATOM 884 O O . THR A 1 111 ? 9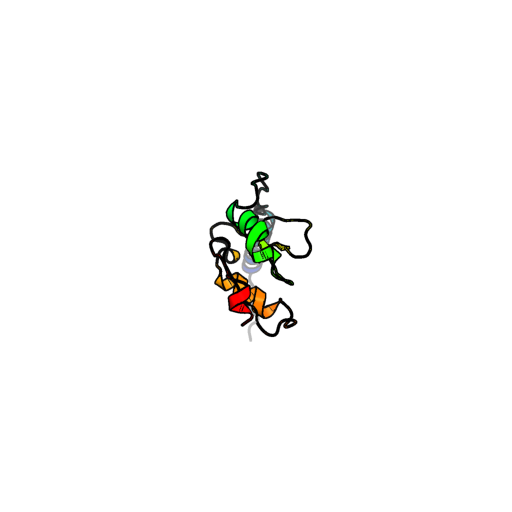.587 -2.637 -6.249 1.00 84.88 111 THR A O 1
ATOM 887 N N . TYR A 1 112 ? 10.510 -4.498 -7.116 1.00 85.62 112 TYR A N 1
ATOM 888 C CA . TYR A 1 112 ? 10.202 -4.207 -8.509 1.00 85.62 112 TYR A CA 1
ATOM 889 C C . TYR A 1 112 ? 9.261 -5.283 -9.043 1.00 85.62 112 TYR A C 1
ATOM 891 O O . TYR A 1 112 ? 9.559 -6.470 -8.922 1.00 85.62 112 TYR A O 1
ATOM 899 N N . VAL A 1 113 ? 8.131 -4.865 -9.612 1.00 85.75 113 VAL A N 1
ATOM 900 C CA . VAL A 1 113 ? 7.099 -5.773 -10.126 1.00 85.75 113 VAL A CA 1
ATOM 901 C C . VAL A 1 113 ? 7.041 -5.667 -11.643 1.00 85.75 113 VAL A C 1
ATOM 903 O O . VAL A 1 113 ? 6.904 -4.572 -12.193 1.00 85.75 113 VAL A O 1
ATOM 906 N N . LEU A 1 114 ? 7.118 -6.814 -12.316 1.00 87.44 114 LEU A N 1
ATOM 907 C CA . LEU A 1 114 ? 6.863 -6.930 -13.747 1.00 87.44 114 LEU A CA 1
ATOM 908 C C . LEU A 1 114 ? 5.351 -6.977 -13.960 1.00 87.44 114 LEU A C 1
ATOM 910 O O . LEU A 1 114 ? 4.708 -7.989 -13.715 1.00 87.44 114 LEU A O 1
ATOM 914 N N . VAL A 1 115 ? 4.779 -5.836 -14.346 1.00 84.31 115 VAL A N 1
ATOM 915 C CA . VAL A 1 115 ? 3.323 -5.684 -14.503 1.00 84.31 115 VAL A CA 1
ATOM 916 C C . VAL A 1 115 ? 2.784 -6.563 -15.634 1.00 84.31 115 VAL A C 1
ATOM 918 O O . VAL A 1 115 ? 1.670 -7.058 -15.523 1.00 84.31 115 VAL A O 1
ATOM 921 N N . ASP A 1 116 ? 3.576 -6.782 -16.685 1.00 84.75 116 ASP A N 1
ATOM 922 C CA . ASP A 1 116 ? 3.167 -7.573 -17.850 1.00 84.75 116 ASP A CA 1
ATOM 923 C C . ASP A 1 116 ? 2.967 -9.054 -17.475 1.00 84.75 116 ASP A C 1
ATOM 925 O O . ASP A 1 116 ? 1.927 -9.627 -17.786 1.00 84.75 116 ASP A O 1
ATOM 929 N N . ASP A 1 117 ? 3.890 -9.626 -16.695 1.00 84.38 117 ASP A N 1
ATOM 930 C CA . ASP A 1 117 ? 3.806 -11.004 -16.182 1.00 84.38 117 ASP A CA 1
ATOM 931 C C . ASP A 1 117 ? 2.648 -11.194 -15.192 1.00 84.38 117 ASP A C 1
ATOM 933 O O . ASP A 1 117 ? 2.151 -12.298 -14.997 1.00 84.38 117 ASP A O 1
ATOM 937 N N . LEU A 1 118 ? 2.226 -10.114 -14.533 1.00 80.19 118 LEU A N 1
ATOM 938 C CA . LEU A 1 118 ? 1.167 -10.139 -13.530 1.00 80.19 118 LEU A CA 1
ATOM 939 C C . LEU A 1 118 ? -0.237 -10.240 -14.145 1.00 80.19 118 LEU A C 1
ATOM 941 O O . LEU A 1 118 ? -1.186 -10.634 -13.471 1.00 80.19 118 LEU A O 1
ATOM 945 N N . MET A 1 119 ? -0.370 -9.805 -15.398 1.00 73.31 119 MET A N 1
ATOM 946 C CA . MET A 1 119 ? -1.635 -9.751 -16.132 1.00 73.31 119 MET A CA 1
ATOM 947 C C . MET A 1 119 ? -1.864 -10.986 -17.014 1.00 73.31 119 MET A C 1
ATOM 949 O O . MET A 1 119 ? -2.930 -11.087 -17.626 1.00 73.31 119 MET A O 1
ATOM 953 N N . GLN A 1 120 ? -0.866 -11.868 -17.112 1.00 73.44 120 GLN A N 1
ATOM 954 C CA . GLN A 1 120 ? -0.859 -13.057 -17.963 1.00 73.44 120 GLN A CA 1
ATOM 955 C C . GLN A 1 120 ? -1.463 -14.272 -17.250 1.00 73.44 120 GLN A C 1
ATOM 957 O O . GLN A 1 120 ? -2.187 -15.027 -17.938 1.00 73.44 120 GLN A O 1
#

Foldseek 3Di:
DDDDDDDVVVVVVVVVVVVVVVCCVVPVPPPPPPPDDDDDDDVLQVVCCVPDVVVDPAAAAEDCDDDPDPRYDHDNQDVVDPVVDPVSVVVCCVPPVPPPDPDDDDDDSPDDDDVVVVVD

Radius of gyration: 24.96 Å; chains: 1; bounding box: 44×32×78 Å

Secondary structure (DSSP, 8-state):
----PPPHHHHHHHHHHHHHHHHHHHHS--------------HHHHHHHHTTGGG-SS--EEESS--S-TTEEE----TT-GGGSHHHHHHHHHHHS-S-SS------TT----HHHH--

Organism: Trichostrongylus colubriformis (NCBI:txid6319)

Sequence (120 aa):
WRSQKPSPLSGAVLGLVLIHTLRSILSAPVLLPRISSSNPLSPTTALCEKTWLRRLHSHILFTSRKNGNSNHIFLPHSPGSLWSSFSSKALFADRYLPHYFSWYIMTSDNTYVLVDDLMQ